Protein AF-A0A5K0XIW6-F1 (afdb_monomer_lite)

pLDDT: mean 91.25, std 13.29, range [43.06, 98.31]

Sequence (61 aa):
VDSSSAAIELAKENIFLNSLDHDRISFLKEDAAEFMK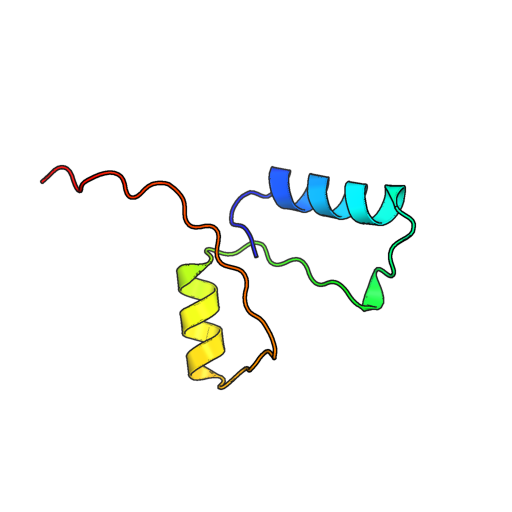SAASKKDSWDLVILDPPKLAPNRK

Structure (mmCIF, N/CA/C/O backbone):
data_AF-A0A5K0XIW6-F1
#
_entry.id   AF-A0A5K0XIW6-F1
#
loop_
_atom_site.group_PDB
_atom_site.id
_atom_site.type_symbol
_atom_site.label_atom_id
_atom_site.label_alt_id
_atom_site.label_comp_id
_atom_site.label_asym_id
_atom_site.label_entity_id
_atom_site.label_seq_id
_atom_site.pdbx_PDB_ins_code
_atom_site.Cartn_x
_atom_site.Cartn_y
_atom_site.Cartn_z
_atom_site.occupancy
_atom_site.B_iso_or_equiv
_atom_site.auth_seq_id
_atom_site.auth_comp_id
_atom_site.auth_asym_id
_atom_site.auth_atom_id
_atom_site.pdbx_PDB_model_num
ATOM 1 N N . VAL A 1 1 ? -0.617 -0.160 -0.639 1.00 96.31 1 VAL A N 1
ATOM 2 C CA . VAL A 1 1 ? -1.251 1.012 0.002 1.00 96.31 1 VAL A CA 1
ATOM 3 C C . VAL A 1 1 ? -0.144 1.774 0.686 1.00 96.31 1 VAL A C 1
ATOM 5 O O . VAL A 1 1 ? 0.568 1.154 1.462 1.00 96.31 1 VAL A O 1
ATOM 8 N N . ASP A 1 2 ? 0.064 3.036 0.335 1.00 96.44 2 ASP A N 1
ATOM 9 C CA . ASP A 1 2 ? 1.101 3.8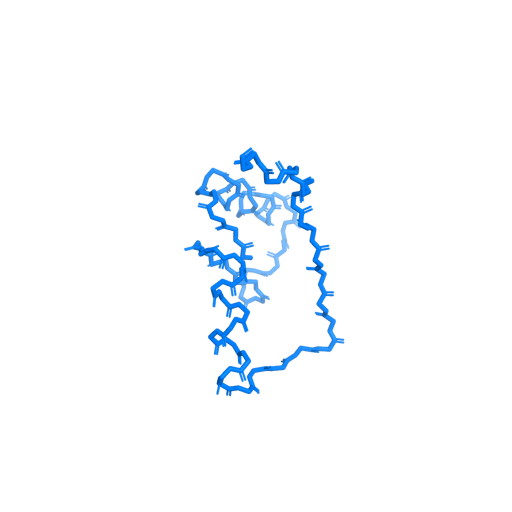80 0.938 1.00 96.44 2 ASP A CA 1
ATOM 10 C C . ASP A 1 2 ? 0.659 5.348 0.852 1.00 96.44 2 ASP A C 1
ATOM 12 O O . ASP A 1 2 ? 0.029 5.743 -0.127 1.00 96.44 2 ASP A O 1
ATOM 16 N N . SER A 1 3 ? 0.958 6.174 1.850 1.00 95.31 3 SER A N 1
ATOM 17 C CA . SER A 1 3 ? 0.596 7.598 1.822 1.00 95.31 3 SER A CA 1
ATOM 18 C C . SER A 1 3 ? 1.575 8.438 0.985 1.00 95.31 3 SER A C 1
ATOM 20 O O . SER A 1 3 ? 1.229 9.525 0.505 1.00 95.31 3 SER A O 1
ATOM 22 N N . SER A 1 4 ? 2.788 7.931 0.752 1.00 96.75 4 SER A N 1
ATOM 23 C CA . SER A 1 4 ? 3.841 8.574 -0.027 1.00 96.75 4 SER A CA 1
ATOM 24 C C . SER A 1 4 ? 3.647 8.362 -1.526 1.00 96.75 4 SER A C 1
ATOM 26 O O . SER A 1 4 ? 3.836 7.272 -2.066 1.00 96.75 4 SER A O 1
ATOM 28 N N . SER A 1 5 ? 3.363 9.453 -2.245 1.00 96.50 5 SER A N 1
ATOM 29 C CA . SER A 1 5 ? 3.300 9.418 -3.716 1.00 96.50 5 SER A CA 1
ATOM 30 C C . SER A 1 5 ? 4.628 8.961 -4.327 1.00 96.50 5 SER A C 1
ATOM 32 O O . SER A 1 5 ? 4.625 8.210 -5.292 1.00 96.50 5 SER A O 1
ATOM 34 N N . ALA A 1 6 ? 5.760 9.381 -3.750 1.00 97.75 6 ALA A N 1
ATOM 35 C CA . ALA A 1 6 ? 7.081 9.014 -4.255 1.00 97.75 6 ALA A CA 1
ATOM 36 C C . ALA A 1 6 ? 7.334 7.500 -4.149 1.00 97.75 6 ALA A C 1
ATOM 38 O O . ALA A 1 6 ? 7.879 6.909 -5.076 1.00 97.75 6 ALA A O 1
ATOM 39 N N . ALA A 1 7 ? 6.890 6.866 -3.058 1.00 97.31 7 ALA A N 1
ATOM 40 C CA . ALA A 1 7 ? 7.003 5.418 -2.892 1.00 97.31 7 ALA A CA 1
ATOM 41 C C . ALA A 1 7 ? 6.128 4.660 -3.901 1.00 97.31 7 ALA A C 1
ATOM 43 O O . ALA A 1 7 ? 6.569 3.667 -4.474 1.00 97.31 7 ALA A O 1
ATOM 44 N N . ILE A 1 8 ? 4.913 5.152 -4.165 1.00 97.56 8 ILE A N 1
ATOM 45 C CA . ILE A 1 8 ? 4.011 4.552 -5.158 1.00 97.56 8 ILE A CA 1
ATOM 46 C C . ILE A 1 8 ? 4.590 4.630 -6.569 1.00 97.56 8 ILE A C 1
ATOM 48 O O . ILE A 1 8 ? 4.564 3.627 -7.280 1.00 97.56 8 ILE A O 1
ATOM 52 N N . GLU A 1 9 ? 5.110 5.786 -6.983 1.00 97.62 9 GLU A N 1
ATOM 53 C CA . GLU A 1 9 ? 5.698 5.920 -8.321 1.00 97.62 9 GLU A CA 1
ATOM 54 C C . GLU A 1 9 ? 6.936 5.031 -8.482 1.00 97.62 9 GLU A C 1
ATOM 56 O O . GLU A 1 9 ? 7.045 4.317 -9.479 1.00 97.62 9 GLU A O 1
ATOM 61 N N . LEU A 1 10 ? 7.799 4.960 -7.462 1.00 98.12 10 LEU A N 1
ATOM 62 C CA . LEU A 1 10 ? 8.937 4.038 -7.461 1.00 98.12 10 LEU A CA 1
ATOM 63 C C . LEU A 1 10 ? 8.490 2.570 -7.546 1.00 98.12 10 LEU A C 1
ATOM 65 O O . LEU A 1 10 ? 9.085 1.766 -8.261 1.00 98.12 10 LEU A O 1
ATOM 69 N N . ALA A 1 11 ? 7.424 2.198 -6.834 1.00 97.31 11 ALA A 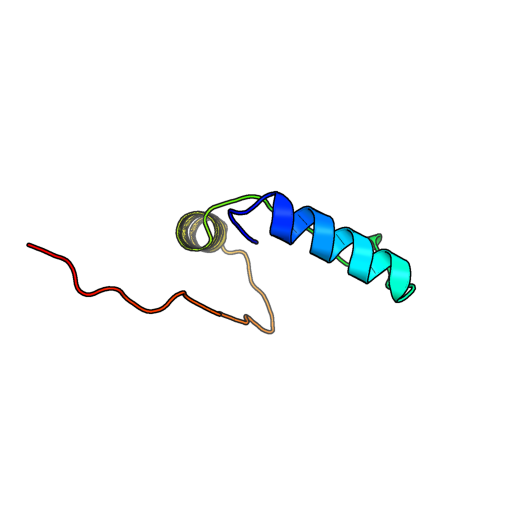N 1
ATOM 70 C CA . ALA A 1 11 ? 6.893 0.843 -6.891 1.00 97.31 11 ALA A CA 1
ATOM 71 C C . ALA A 1 11 ? 6.346 0.501 -8.287 1.00 97.31 11 ALA A C 1
ATOM 73 O O . ALA A 1 11 ? 6.610 -0.594 -8.780 1.00 97.31 11 ALA A O 1
ATOM 74 N N . LYS A 1 12 ? 5.653 1.432 -8.959 1.00 96.12 12 LYS A N 1
ATOM 75 C CA . LYS A 1 12 ? 5.198 1.253 -10.350 1.00 96.12 12 LYS A CA 1
ATOM 76 C C . LYS A 1 12 ? 6.367 1.059 -11.317 1.00 96.12 12 LYS A C 1
ATOM 78 O O . LYS A 1 12 ? 6.305 0.170 -12.164 1.00 96.12 12 LYS A O 1
ATOM 83 N N . GLU A 1 13 ? 7.428 1.852 -11.175 1.00 97.31 13 GLU A N 1
ATOM 84 C CA . GLU A 1 13 ? 8.646 1.707 -11.978 1.00 97.31 13 GLU A CA 1
ATOM 85 C C . GLU A 1 13 ? 9.286 0.328 -11.768 1.00 97.31 13 GLU A C 1
ATOM 87 O O . GLU A 1 13 ? 9.620 -0.358 -12.733 1.00 97.31 13 GLU A O 1
ATOM 92 N N . ASN A 1 14 ? 9.353 -0.143 -10.521 1.00 97.69 14 ASN A N 1
ATOM 93 C CA . ASN A 1 14 ? 9.879 -1.471 -10.210 1.00 97.69 14 ASN A CA 1
ATOM 94 C C . ASN A 1 14 ? 9.063 -2.606 -10.849 1.00 97.69 14 ASN A C 1
ATOM 96 O O . ASN A 1 14 ? 9.654 -3.591 -11.291 1.00 97.69 14 ASN A O 1
ATOM 100 N N . ILE A 1 15 ? 7.733 -2.484 -10.941 1.00 97.19 15 ILE A N 1
ATOM 101 C CA . ILE A 1 15 ? 6.899 -3.459 -11.669 1.00 97.19 15 ILE A CA 1
ATOM 102 C C . ILE A 1 15 ? 7.294 -3.508 -13.147 1.00 97.19 15 ILE A C 1
ATOM 104 O O . ILE A 1 15 ? 7.524 -4.598 -13.674 1.00 97.19 15 ILE A O 1
ATOM 108 N N . PHE A 1 16 ? 7.437 -2.342 -13.785 1.00 94.88 16 PHE A N 1
ATOM 109 C CA . PHE A 1 16 ? 7.833 -2.246 -15.191 1.00 94.88 16 PHE A CA 1
ATOM 110 C C . PHE A 1 16 ? 9.222 -2.855 -15.436 1.00 94.88 16 PHE A C 1
ATOM 112 O O . PHE A 1 16 ? 9.384 -3.694 -16.321 1.00 94.88 16 PHE A O 1
ATOM 119 N N . LEU A 1 17 ? 10.210 -2.505 -14.607 1.00 97.69 17 LEU A N 1
ATOM 120 C CA . LEU A 1 17 ? 11.582 -3.012 -14.727 1.00 97.69 17 LEU A CA 1
ATOM 121 C C . LEU A 1 17 ? 11.675 -4.538 -14.583 1.00 97.69 17 LEU A C 1
ATOM 123 O O . LEU A 1 17 ? 12.542 -5.159 -15.194 1.00 97.69 17 LEU A O 1
ATOM 127 N N . ASN A 1 18 ? 10.779 -5.147 -13.805 1.00 97.75 18 ASN A N 1
ATOM 128 C CA . ASN A 1 18 ? 10.752 -6.593 -13.584 1.00 97.75 18 ASN A CA 1
ATOM 129 C C . ASN A 1 18 ? 9.771 -7.335 -14.505 1.00 97.75 18 ASN A C 1
ATOM 131 O O . ASN A 1 18 ? 9.594 -8.540 -14.342 1.00 97.75 18 ASN A O 1
ATOM 135 N N . SER A 1 19 ? 9.150 -6.649 -15.476 1.00 96.19 19 SER A N 1
ATOM 136 C CA . SER A 1 19 ? 8.161 -7.237 -16.398 1.00 96.19 19 SER A CA 1
ATOM 137 C C . SER A 1 19 ? 7.025 -7.973 -15.673 1.00 96.19 19 SER A C 1
ATOM 139 O O . SER A 1 19 ? 6.575 -9.037 -16.103 1.00 96.19 19 SER A O 1
ATOM 141 N N . LEU A 1 20 ? 6.590 -7.428 -14.535 1.00 96.06 20 LEU A N 1
ATOM 142 C CA . LEU A 1 20 ? 5.483 -7.978 -13.762 1.00 96.06 20 LEU A CA 1
ATOM 143 C C . LEU A 1 20 ? 4.145 -7.537 -14.367 1.00 96.06 20 LEU A C 1
ATOM 145 O O . LEU A 1 20 ? 4.016 -6.436 -14.895 1.00 96.06 20 LEU A O 1
ATOM 149 N N . ASP A 1 21 ? 3.143 -8.409 -14.280 1.00 93.75 21 ASP A N 1
ATOM 150 C CA . ASP A 1 21 ? 1.810 -8.148 -14.824 1.00 93.75 21 ASP A CA 1
ATOM 151 C C . ASP A 1 21 ? 1.110 -7.014 -14.058 1.00 93.75 21 ASP A C 1
ATOM 153 O O . ASP A 1 21 ? 0.781 -7.144 -12.875 1.00 93.75 21 ASP A O 1
ATOM 157 N N . HIS A 1 22 ? 0.884 -5.899 -14.750 1.00 88.88 22 HIS A N 1
ATOM 158 C CA . HIS A 1 22 ? 0.280 -4.697 -14.189 1.00 88.88 22 HIS A CA 1
ATOM 159 C C . HIS A 1 22 ? -1.205 -4.884 -13.850 1.00 88.88 22 HIS A C 1
ATOM 161 O O . HIS A 1 22 ? -1.681 -4.260 -12.903 1.00 88.88 22 HIS A O 1
ATOM 167 N N . ASP A 1 23 ? -1.923 -5.772 -14.547 1.00 92.50 23 ASP A N 1
ATOM 168 C CA . ASP A 1 23 ? -3.366 -5.970 -14.343 1.00 92.50 23 ASP A CA 1
ATOM 169 C C . ASP A 1 23 ? -3.670 -6.697 -13.025 1.00 92.50 23 ASP A C 1
ATOM 171 O O . ASP A 1 23 ? -4.793 -6.679 -12.517 1.00 92.50 23 ASP A O 1
ATOM 175 N N . ARG A 1 24 ? -2.647 -7.315 -12.425 1.00 95.06 24 ARG A N 1
ATOM 176 C CA . ARG A 1 24 ? -2.738 -8.040 -11.152 1.00 95.06 24 ARG A CA 1
ATOM 177 C C . ARG A 1 24 ? -2.323 -7.201 -9.946 1.00 95.06 24 ARG A C 1
ATOM 179 O O . ARG A 1 24 ? -2.330 -7.715 -8.827 1.00 95.06 24 ARG A O 1
ATOM 186 N N . ILE A 1 25 ? -1.936 -5.940 -10.149 1.00 96.25 25 ILE A N 1
ATOM 187 C CA . ILE A 1 25 ? -1.338 -5.092 -9.114 1.00 96.25 25 ILE A CA 1
ATOM 188 C C . ILE A 1 25 ? -2.099 -3.774 -9.023 1.00 96.25 25 ILE A C 1
ATOM 190 O O . ILE A 1 25 ? -2.282 -3.061 -10.001 1.00 96.25 25 ILE A O 1
ATOM 194 N N . SER A 1 26 ? -2.523 -3.418 -7.812 1.00 96.00 26 SER A N 1
ATOM 195 C CA . SER A 1 26 ? -3.213 -2.156 -7.542 1.00 96.00 26 SER A CA 1
ATOM 196 C C . SER A 1 26 ? -2.422 -1.298 -6.563 1.00 96.00 26 SER A C 1
ATOM 198 O O . SER A 1 26 ? -2.014 -1.756 -5.494 1.00 96.00 26 SER A O 1
ATOM 200 N N . PHE A 1 27 ? -2.246 -0.026 -6.914 1.00 96.69 27 PHE A N 1
ATOM 201 C CA . PHE A 1 27 ? -1.608 0.975 -6.066 1.00 96.69 27 PHE A CA 1
ATOM 202 C C . PHE A 1 27 ? -2.656 1.942 -5.528 1.00 96.69 27 PHE A C 1
ATOM 204 O O . PHE A 1 27 ? -3.420 2.524 -6.294 1.00 96.69 27 PHE A O 1
ATOM 211 N N . LEU A 1 28 ? -2.662 2.140 -4.213 1.00 96.94 28 LEU A N 1
ATOM 212 C CA . LEU A 1 28 ? -3.576 3.054 -3.532 1.00 96.94 28 LEU A CA 1
ATOM 213 C C . LEU A 1 28 ? -2.764 4.037 -2.698 1.00 96.94 28 LEU A C 1
ATOM 215 O O . LEU A 1 28 ? -1.988 3.611 -1.836 1.00 96.94 28 LEU A O 1
ATOM 219 N N . LYS A 1 29 ? -2.950 5.330 -2.987 1.00 97.00 29 LYS A N 1
ATOM 220 C CA . LYS A 1 29 ? -2.371 6.434 -2.223 1.00 97.00 29 LYS A CA 1
ATOM 221 C C . LYS A 1 29 ? -3.313 6.820 -1.089 1.00 97.00 29 LYS A C 1
ATOM 223 O O . LYS A 1 29 ? -4.170 7.681 -1.268 1.00 97.00 29 LYS A O 1
ATOM 228 N N . GLU A 1 30 ? -3.161 6.167 0.051 1.00 96.12 30 GLU A N 1
ATOM 229 C CA . GLU A 1 30 ? -4.040 6.319 1.213 1.00 96.12 30 GLU A CA 1
ATOM 230 C C . GLU A 1 30 ? -3.258 6.001 2.491 1.00 96.12 30 GLU A C 1
ATOM 232 O O . GLU A 1 30 ? -2.264 5.268 2.450 1.00 96.12 30 GLU A O 1
ATOM 237 N N . ASP A 1 31 ? -3.692 6.544 3.629 1.00 94.94 31 ASP A N 1
ATOM 238 C CA . ASP A 1 31 ? -3.211 6.070 4.923 1.00 94.94 31 ASP A CA 1
ATOM 239 C C . ASP A 1 31 ? -3.614 4.600 5.122 1.00 94.94 31 ASP A C 1
ATOM 241 O O . ASP A 1 31 ? -4.764 4.208 4.911 1.00 94.94 31 ASP A O 1
ATOM 245 N N . ALA A 1 32 ? -2.660 3.763 5.532 1.00 94.56 32 ALA A N 1
ATOM 246 C CA . ALA A 1 32 ? -2.895 2.329 5.644 1.00 94.56 32 ALA A CA 1
ATOM 247 C C . ALA A 1 32 ? -3.956 1.987 6.706 1.00 94.56 32 ALA A C 1
ATOM 249 O O . ALA A 1 32 ? -4.725 1.043 6.520 1.00 94.56 32 ALA A O 1
ATOM 250 N N . ALA A 1 33 ? -4.030 2.740 7.809 1.00 93.44 33 ALA A N 1
ATOM 251 C CA . ALA A 1 33 ? -5.011 2.492 8.860 1.00 93.44 33 ALA A CA 1
ATOM 252 C C . ALA A 1 33 ? -6.420 2.930 8.437 1.00 93.44 33 ALA A C 1
ATOM 254 O O . ALA A 1 33 ? -7.392 2.251 8.777 1.00 93.44 33 ALA A O 1
ATOM 255 N N . GLU A 1 34 ? -6.548 4.029 7.693 1.00 95.81 34 GLU A N 1
ATOM 256 C CA . GLU A 1 34 ? -7.820 4.452 7.089 1.00 95.81 34 GLU A CA 1
ATOM 257 C C . GLU A 1 34 ? -8.322 3.436 6.059 1.00 95.81 34 GLU A C 1
ATOM 259 O O . GLU A 1 34 ? -9.459 2.960 6.176 1.00 95.81 34 GLU A O 1
ATOM 264 N N . PHE A 1 35 ? -7.447 3.002 5.145 1.00 96.75 35 PHE A N 1
ATOM 265 C CA . PHE A 1 35 ? -7.768 1.975 4.156 1.00 96.75 35 PHE A CA 1
ATOM 266 C C . PHE A 1 35 ? -8.264 0.687 4.825 1.00 96.75 35 PHE A C 1
ATOM 268 O O . PHE A 1 35 ? -9.324 0.170 4.472 1.00 96.75 35 PHE A O 1
ATOM 275 N N . MET A 1 36 ? -7.544 0.184 5.837 1.00 95.31 36 MET A N 1
ATOM 276 C CA . MET A 1 36 ? -7.921 -1.049 6.537 1.00 95.31 36 MET A CA 1
ATOM 277 C C . MET A 1 36 ? -9.282 -0.940 7.237 1.00 95.31 36 MET A C 1
ATOM 279 O O . MET A 1 36 ? -10.051 -1.900 7.218 1.00 95.31 36 MET A O 1
ATOM 283 N N . LYS A 1 37 ? -9.623 0.217 7.824 1.00 96.56 37 LYS A N 1
ATOM 284 C CA . LYS A 1 37 ? -10.958 0.439 8.416 1.00 96.56 37 LYS A CA 1
ATOM 285 C C . LYS A 1 37 ? -12.054 0.386 7.351 1.00 96.56 37 LYS A C 1
ATOM 287 O O . LYS A 1 37 ? -13.083 -0.258 7.562 1.00 96.56 37 LYS A O 1
ATOM 292 N N . SER A 1 38 ? -11.827 1.040 6.212 1.00 97.62 38 SER A N 1
ATOM 293 C CA . SER A 1 38 ? -12.745 1.039 5.067 1.00 97.62 38 SER A CA 1
ATOM 294 C C . SER A 1 38 ? -12.950 -0.378 4.521 1.00 97.62 38 SER A C 1
ATOM 296 O O . SER A 1 38 ? -14.085 -0.849 4.449 1.00 97.62 38 SER A O 1
ATOM 298 N N . ALA A 1 39 ? -11.861 -1.096 4.244 1.00 97.25 39 ALA A N 1
ATOM 299 C CA . ALA A 1 39 ? -11.864 -2.490 3.808 1.00 97.25 39 ALA A CA 1
ATOM 300 C C . ALA A 1 39 ? -12.624 -3.412 4.774 1.00 97.25 39 ALA A C 1
ATOM 302 O O . ALA A 1 39 ? -13.500 -4.174 4.362 1.00 97.25 39 ALA A O 1
ATOM 303 N N . ALA A 1 40 ? -12.363 -3.290 6.080 1.00 96.44 40 ALA A N 1
ATOM 304 C CA . ALA A 1 40 ? -13.053 -4.075 7.100 1.00 96.44 40 ALA A CA 1
ATOM 305 C C . ALA A 1 40 ? -14.568 -3.806 7.107 1.00 96.44 40 ALA A C 1
ATOM 307 O O . ALA A 1 40 ? -15.360 -4.742 7.199 1.00 96.44 40 ALA A O 1
ATOM 308 N N . SER A 1 41 ? -14.988 -2.542 6.956 1.00 97.94 41 SER A N 1
ATOM 309 C CA . SER A 1 41 ? -16.413 -2.186 6.868 1.00 97.94 41 SER A CA 1
ATOM 310 C C . SER A 1 41 ? -17.104 -2.756 5.624 1.00 97.94 41 SER A C 1
ATOM 312 O O . SER A 1 41 ? -18.275 -3.132 5.689 1.00 97.94 41 SER A O 1
ATOM 314 N N . LYS A 1 42 ? -16.368 -2.876 4.513 1.00 98.06 42 LYS A N 1
ATOM 315 C CA . LYS A 1 42 ? -16.835 -3.476 3.255 1.00 98.06 42 LYS A CA 1
ATOM 316 C C . LYS A 1 42 ? -16.800 -5.003 3.272 1.00 98.06 42 LYS A C 1
ATOM 318 O O . LYS A 1 42 ? -17.382 -5.624 2.389 1.00 98.06 42 LYS A O 1
ATOM 323 N N . LYS A 1 43 ? -16.194 -5.598 4.307 1.00 97.38 43 LYS A N 1
ATOM 324 C CA . LYS A 1 43 ? -15.910 -7.036 4.419 1.00 97.38 43 LYS A CA 1
ATOM 325 C C . LYS A 1 43 ? -15.009 -7.546 3.292 1.00 97.38 43 LYS A C 1
ATOM 327 O O . LYS A 1 43 ? -15.129 -8.702 2.889 1.00 97.38 43 LYS A O 1
ATOM 332 N N . ASP A 1 44 ? -14.114 -6.690 2.808 1.00 97.75 44 ASP A N 1
ATOM 333 C CA . ASP A 1 44 ? -13.068 -7.113 1.886 1.00 97.75 44 ASP A CA 1
ATOM 334 C C . ASP A 1 44 ? -12.139 -8.112 2.600 1.00 97.75 44 ASP A C 1
ATOM 336 O O . ASP A 1 44 ? -11.885 -8.000 3.805 1.00 97.75 44 ASP A O 1
ATOM 340 N N . SER A 1 45 ? -11.644 -9.107 1.864 1.00 97.06 45 SER A N 1
ATOM 341 C CA . SER A 1 45 ? -10.822 -10.189 2.410 1.00 97.06 45 SER A CA 1
ATOM 342 C C . SER A 1 45 ? -9.653 -10.526 1.497 1.00 97.06 45 SER A C 1
ATOM 344 O O . SER A 1 45 ? -9.774 -10.473 0.275 1.00 97.06 45 SER A O 1
ATOM 346 N N . TRP A 1 46 ? -8.551 -10.951 2.107 1.00 97.44 46 TRP A N 1
ATOM 347 C CA . TRP A 1 46 ? -7.329 -11.374 1.432 1.00 97.44 46 TRP A CA 1
ATOM 348 C C . TRP A 1 46 ? -6.817 -12.664 2.067 1.00 97.44 46 TRP A C 1
ATOM 350 O O . TRP A 1 46 ? -6.952 -12.841 3.278 1.00 97.44 46 TRP A O 1
ATOM 360 N N . ASP A 1 47 ? -6.183 -13.529 1.274 1.00 98.31 47 ASP A N 1
ATOM 361 C CA . ASP A 1 47 ? -5.543 -14.750 1.784 1.00 98.31 47 ASP A CA 1
ATOM 362 C C . ASP A 1 47 ? -4.300 -14.440 2.637 1.00 98.31 47 ASP A C 1
ATOM 364 O O . ASP A 1 47 ? -3.984 -15.162 3.583 1.00 98.31 47 ASP A O 1
ATOM 368 N N . LEU A 1 48 ? -3.591 -13.352 2.310 1.00 97.38 48 LEU A N 1
ATOM 369 C CA . LEU A 1 48 ? -2.389 -12.891 3.002 1.00 97.38 48 LEU A CA 1
ATOM 370 C C . LEU A 1 48 ? -2.370 -11.362 3.098 1.00 97.38 48 LEU A C 1
ATOM 372 O O . LEU A 1 48 ? -2.594 -10.665 2.109 1.00 97.38 48 LEU A O 1
ATOM 376 N N . VAL A 1 49 ? -2.027 -10.850 4.281 1.00 95.94 49 VAL A N 1
ATOM 377 C CA . VAL A 1 49 ? -1.815 -9.420 4.532 1.00 95.94 49 VAL A CA 1
ATOM 378 C C . VAL A 1 49 ? -0.413 -9.219 5.103 1.00 95.94 49 VAL A C 1
ATOM 380 O O . VAL A 1 49 ? -0.058 -9.832 6.108 1.00 95.94 49 VAL A O 1
ATOM 383 N N . ILE A 1 50 ? 0.379 -8.351 4.468 1.00 96.06 50 ILE A N 1
ATOM 384 C CA . ILE A 1 50 ? 1.708 -7.940 4.943 1.00 96.06 50 ILE A CA 1
ATOM 385 C C . ILE A 1 50 ? 1.587 -6.526 5.511 1.00 96.06 50 ILE A C 1
ATOM 387 O O . ILE A 1 50 ? 1.113 -5.622 4.826 1.00 96.06 50 ILE A O 1
ATOM 391 N N . LEU A 1 51 ? 2.008 -6.345 6.763 1.00 94.00 51 LEU A N 1
ATOM 392 C CA . LEU A 1 51 ? 1.970 -5.066 7.469 1.00 94.00 51 LEU A CA 1
ATOM 393 C C . LEU A 1 51 ? 3.390 -4.658 7.861 1.00 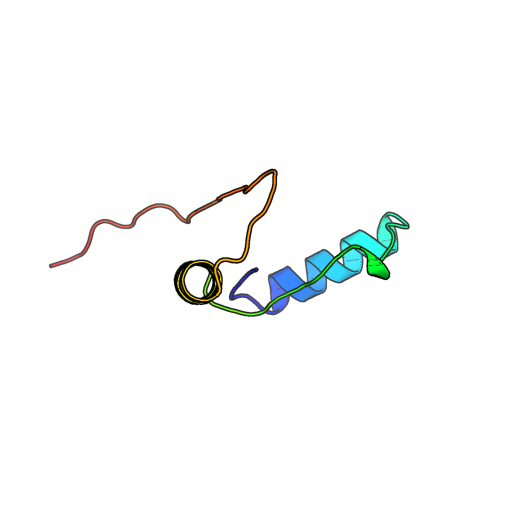94.00 51 LEU A C 1
ATOM 395 O O . LEU A 1 51 ? 4.040 -5.371 8.623 1.00 94.00 51 LEU A O 1
ATOM 399 N N . ASP A 1 52 ? 3.830 -3.497 7.381 1.00 92.06 52 ASP A N 1
ATOM 400 C CA . ASP A 1 52 ? 5.100 -2.868 7.761 1.00 92.06 52 ASP A CA 1
ATOM 401 C C . ASP A 1 52 ? 4.832 -1.489 8.391 1.00 92.06 52 ASP A C 1
ATOM 403 O O . ASP A 1 52 ? 4.944 -0.454 7.731 1.00 92.06 52 ASP A O 1
ATOM 407 N N . PRO A 1 53 ? 4.341 -1.442 9.642 1.00 86.19 53 PRO A N 1
ATOM 408 C CA . PRO A 1 53 ? 4.062 -0.176 10.297 1.00 86.19 53 PRO A CA 1
ATOM 409 C C . PRO A 1 53 ? 5.374 0.554 10.633 1.00 86.19 53 PRO A C 1
ATOM 411 O O . PRO A 1 53 ? 6.338 -0.077 11.079 1.00 86.19 53 PRO A O 1
ATOM 414 N N . PRO A 1 54 ? 5.417 1.896 10.520 1.00 79.50 54 PRO A N 1
ATOM 415 C CA . PRO A 1 54 ? 6.565 2.661 10.985 1.00 79.50 54 PRO A CA 1
ATOM 416 C C . PRO A 1 54 ? 6.784 2.422 12.482 1.00 79.50 54 PRO A C 1
ATOM 418 O O . PRO A 1 54 ? 5.856 2.076 13.221 1.00 79.50 54 PRO A O 1
ATOM 421 N N . LYS A 1 55 ? 8.013 2.661 12.959 1.00 76.50 55 LYS A N 1
ATOM 422 C CA . LYS A 1 55 ? 8.299 2.635 14.400 1.00 76.50 55 LYS A CA 1
ATOM 423 C C . LYS A 1 55 ? 7.264 3.491 15.131 1.00 76.50 55 LYS A C 1
ATOM 425 O O . LYS A 1 55 ? 7.161 4.687 14.866 1.00 76.50 55 LYS A O 1
ATOM 430 N N . LEU A 1 56 ? 6.544 2.877 16.071 1.00 61.97 56 LEU A N 1
ATOM 431 C CA . LEU A 1 56 ? 5.693 3.576 17.029 1.00 61.97 56 LEU A CA 1
ATOM 432 C C . LEU A 1 56 ? 6.563 4.590 17.778 1.00 61.97 56 LEU A C 1
ATOM 434 O O . LEU A 1 56 ? 7.290 4.239 18.708 1.00 61.97 56 LEU A O 1
ATOM 438 N N . ALA A 1 57 ? 6.529 5.848 17.345 1.00 58.94 57 ALA A N 1
ATOM 439 C CA . ALA A 1 57 ? 7.076 6.929 18.137 1.00 58.94 57 ALA A CA 1
ATOM 440 C C . ALA A 1 57 ? 6.225 7.012 19.414 1.00 58.94 57 ALA A C 1
ATOM 442 O O . ALA A 1 57 ? 4.995 7.060 19.314 1.00 58.94 57 ALA A O 1
ATOM 443 N N . PRO A 1 58 ? 6.828 6.985 20.615 1.00 54.06 58 PRO A N 1
ATOM 444 C CA . PRO A 1 58 ? 6.062 7.148 21.838 1.00 54.06 58 PRO A CA 1
ATOM 445 C C . PRO A 1 58 ? 5.331 8.491 21.776 1.00 54.06 58 PRO A C 1
ATOM 447 O O . PRO A 1 58 ? 5.937 9.518 21.464 1.00 54.06 58 PRO A O 1
ATOM 450 N N . ASN A 1 59 ? 4.024 8.470 22.046 1.00 53.69 59 ASN A N 1
ATOM 451 C CA . ASN A 1 59 ? 3.215 9.679 22.159 1.00 53.69 59 ASN A CA 1
ATOM 452 C C . ASN A 1 59 ? 3.906 10.638 23.140 1.00 53.69 59 ASN A C 1
ATOM 454 O O . A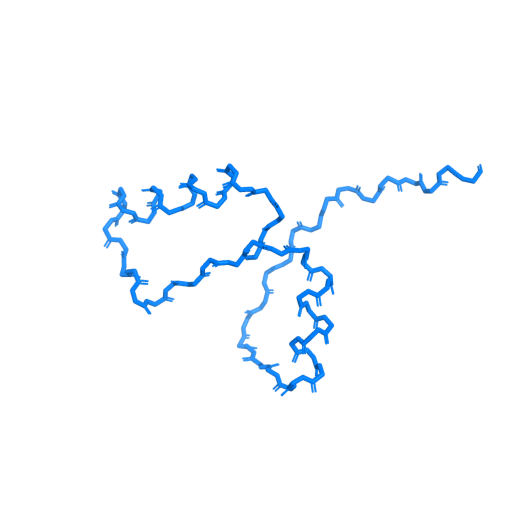SN A 1 59 ? 3.975 10.351 24.336 1.00 53.69 59 ASN A O 1
ATOM 458 N N . ARG A 1 60 ? 4.404 11.778 22.648 1.00 47.53 60 ARG A N 1
ATOM 459 C CA . ARG A 1 60 ? 4.698 12.929 23.506 1.00 47.53 60 ARG A CA 1
ATOM 460 C C . ARG A 1 60 ? 3.350 13.488 23.959 1.00 47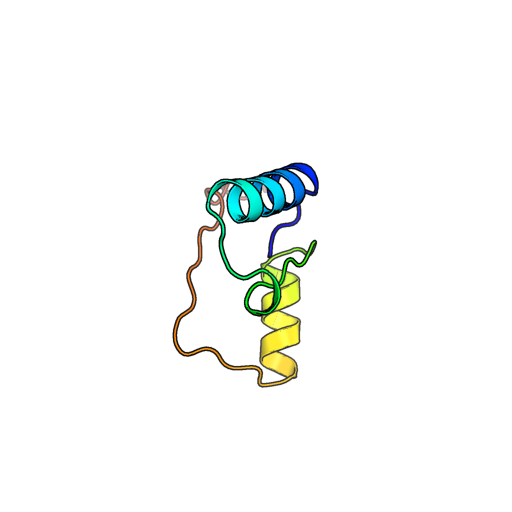.53 60 ARG A C 1
ATOM 462 O O . ARG A 1 60 ? 2.729 14.258 23.233 1.00 47.53 60 ARG A O 1
ATOM 469 N N . LYS A 1 61 ? 2.874 13.011 25.109 1.00 43.06 61 LYS A N 1
ATOM 470 C CA . LYS A 1 61 ? 2.003 13.808 25.975 1.00 43.06 61 LYS A CA 1
ATOM 471 C C . LYS A 1 61 ? 2.858 14.783 26.768 1.00 43.06 61 LYS A C 1
ATOM 473 O O . LYS A 1 61 ? 3.994 14.391 27.119 1.00 43.06 61 LYS A O 1
#

Radius of gyration: 14.33 Å; chains: 1; bounding box: 28×29×42 Å

Organism: NCBI:txid210225

InterPro domains:
  IPR029063 S-adenosyl-L-methionine-dependent methyltransferase superfamily [G3DSA:3.40.50.150] (1-61)
  IPR029063 S-adenosyl-L-methionine-dependent methyltransferase superfamily [SSF53335] (1-61)
  IPR030374 Polyamine biosynthesis domain [PS51006] (1-61)

Secondary structure (DSSP, 8-state):
-BS-HHHHHHHHHHHHHTT--GGG----BS-HHHHHHHHHHHT---S-----PPP------

Foldseek 3Di:
DEQDPVVQVVVVVVCVVVVHDPVVDDDDNDDPVVVVVVCVVVVNDDPDDDDDDDPPDPDPD